Protein AF-A0A3B8TS04-F1 (afdb_monomer_lite)

Foldseek 3Di:
DDPLVLLLQLLLLCLLPVPCSLVSLVVSPDDPVCSVVCSVPSVPDPSSVVSNVVCCVVVNSVVSDDDLVVLLVVLVVCLVVDPDPVSVVVSVVVSCVSVVVDDDDDDPPPPPPPPPPPDDDDDDDPDPVVVVVVVVVVVVVVVVVVVVVVVPPPDPDDD

Sequence (159 aa):
MNEADLKIRFADALLRDPNNAFAAAQSIGIEQSRIMEIATTWPNDADVLKAQKQLVEKHGAREFLPSREEAARLLWEKAQNAQKAEDVAKLMKIYGDYMGFIEKPGLTVNNNTQNVLHVMRVPMPESAEDWESKAIEHQSNITSKILESDGGENVESED

Structure (mmCIF, N/CA/C/O backbone):
data_AF-A0A3B8TS04-F1
#
_entry.id   AF-A0A3B8TS04-F1
#
loop_
_atom_site.group_PDB
_atom_site.id
_atom_site.type_symbol
_atom_site.label_atom_id
_atom_site.label_alt_id
_atom_site.label_comp_id
_atom_site.label_asym_id
_atom_site.label_entity_id
_atom_site.label_seq_id
_atom_site.pdbx_PDB_ins_code
_atom_site.Cartn_x
_atom_site.Cartn_y
_atom_site.Cartn_z
_atom_site.occupancy
_atom_site.B_iso_or_equiv
_atom_site.auth_seq_id
_atom_site.auth_comp_id
_atom_site.auth_asym_id
_atom_site.auth_atom_id
_atom_site.pdbx_PDB_model_num
ATOM 1 N N . MET A 1 1 ? -25.025 3.722 17.834 1.00 55.47 1 MET A N 1
ATOM 2 C CA . MET A 1 1 ? -24.245 2.802 16.978 1.00 55.47 1 MET A CA 1
ATOM 3 C C . MET A 1 1 ? -23.439 1.912 17.899 1.00 55.47 1 MET A C 1
ATOM 5 O O . MET A 1 1 ? -22.843 2.451 18.825 1.00 55.47 1 MET A O 1
ATOM 9 N N . ASN A 1 2 ? -23.479 0.592 17.714 1.00 75.62 2 ASN A N 1
ATOM 10 C CA . ASN A 1 2 ? -22.703 -0.318 18.554 1.00 75.62 2 ASN A CA 1
ATOM 11 C C . ASN A 1 2 ? -21.212 -0.186 18.235 1.00 75.62 2 ASN A C 1
ATOM 13 O O . ASN A 1 2 ? -20.826 0.002 17.083 1.00 75.62 2 ASN A O 1
ATOM 17 N N . GLU A 1 3 ? -20.375 -0.303 19.262 1.00 72.12 3 GLU A N 1
ATOM 18 C CA . GLU A 1 3 ? -18.917 -0.204 19.137 1.00 72.12 3 GLU A CA 1
ATOM 19 C C . GLU A 1 3 ? -18.346 -1.273 18.193 1.00 72.12 3 GLU A C 1
ATOM 21 O O . GLU A 1 3 ? -17.436 -0.997 17.417 1.00 72.12 3 GLU A O 1
ATOM 26 N N . ALA A 1 4 ? -18.957 -2.463 18.173 1.00 73.81 4 ALA A N 1
ATOM 27 C CA . ALA A 1 4 ? -18.607 -3.538 17.249 1.00 73.81 4 ALA A CA 1
ATOM 28 C C . ALA A 1 4 ? -18.827 -3.153 15.773 1.00 73.81 4 ALA A C 1
ATOM 30 O O . ALA A 1 4 ? -17.962 -3.408 14.939 1.00 73.81 4 ALA A O 1
ATOM 31 N N . ASP A 1 5 ? -19.934 -2.476 15.448 1.00 78.69 5 ASP A N 1
ATOM 32 C CA . ASP A 1 5 ? -20.218 -2.039 14.073 1.00 78.69 5 ASP A CA 1
ATOM 33 C C . ASP A 1 5 ? -19.252 -0.932 13.627 1.00 78.69 5 ASP A C 1
ATOM 35 O O . ASP A 1 5 ? -18.840 -0.884 12.467 1.00 78.69 5 ASP A O 1
ATOM 39 N N . LEU A 1 6 ? -18.854 -0.056 14.557 1.00 78.75 6 LEU A N 1
ATOM 40 C CA . LEU A 1 6 ? -17.852 0.982 14.305 1.00 78.75 6 LEU A CA 1
ATOM 41 C C . LEU A 1 6 ? -16.469 0.370 14.053 1.00 78.75 6 LEU A C 1
ATOM 43 O O . LEU A 1 6 ? -15.789 0.784 13.117 1.00 78.7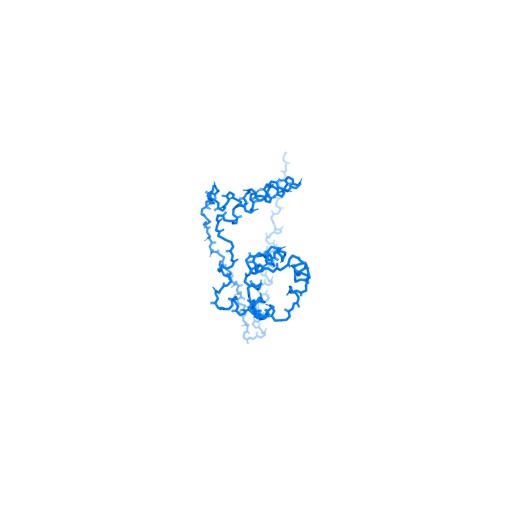5 6 LEU A O 1
ATOM 47 N N . LYS A 1 7 ? -16.084 -0.655 14.822 1.00 77.38 7 LYS A N 1
ATOM 48 C CA . LYS A 1 7 ? -14.833 -1.403 14.626 1.00 77.38 7 LYS A CA 1
ATOM 49 C C . LYS A 1 7 ? -14.794 -2.129 13.276 1.00 77.38 7 LYS A C 1
ATOM 51 O O . LYS A 1 7 ? -13.752 -2.135 12.629 1.00 77.38 7 LYS A O 1
ATOM 56 N N . ILE A 1 8 ? -15.918 -2.681 12.808 1.00 79.88 8 ILE A N 1
ATOM 57 C CA . ILE A 1 8 ? -16.012 -3.318 11.479 1.00 79.88 8 ILE A CA 1
ATOM 58 C C . ILE A 1 8 ? -15.867 -2.280 10.359 1.00 79.88 8 ILE A C 1
ATOM 60 O O . ILE A 1 8 ? -15.119 -2.505 9.411 1.00 79.88 8 ILE A O 1
ATOM 64 N N . ARG A 1 9 ? -16.532 -1.124 10.473 1.00 79.31 9 ARG A N 1
ATOM 65 C CA . ARG A 1 9 ? -16.389 -0.028 9.497 1.00 79.31 9 ARG A CA 1
ATOM 66 C C . ARG A 1 9 ? -14.979 0.557 9.485 1.00 79.31 9 ARG A C 1
ATOM 68 O O . ARG A 1 9 ? -14.468 0.882 8.420 1.00 79.31 9 ARG A O 1
ATOM 75 N N . PHE A 1 10 ? -14.334 0.638 10.647 1.00 80.06 10 PHE A N 1
ATOM 76 C CA . PHE A 1 10 ? -12.928 1.021 10.748 1.00 80.06 10 PHE A CA 1
ATOM 77 C C . PHE A 1 10 ? -12.003 -0.006 10.112 1.00 80.06 10 PHE A C 1
ATOM 79 O O . PHE A 1 10 ? -11.090 0.376 9.392 1.00 80.06 10 PHE A O 1
ATOM 86 N N . ALA A 1 11 ? -12.256 -1.299 10.320 1.00 79.19 11 ALA A N 1
ATOM 87 C CA . ALA A 1 11 ? -11.503 -2.360 9.667 1.00 79.19 11 ALA A CA 1
ATOM 88 C C . ALA A 1 11 ? -11.620 -2.282 8.134 1.00 79.19 11 ALA A C 1
ATOM 90 O O . ALA A 1 11 ? -10.597 -2.380 7.464 1.00 79.19 11 ALA A O 1
ATOM 91 N N . ASP A 1 12 ? -12.822 -2.048 7.593 1.00 81.19 12 ASP A N 1
ATOM 92 C CA . ASP A 1 12 ? -13.047 -1.853 6.149 1.00 81.19 12 ASP A CA 1
ATOM 93 C C . ASP A 1 12 ? -12.289 -0.627 5.615 1.00 81.19 12 ASP A C 1
ATOM 95 O O . ASP A 1 12 ? -11.538 -0.716 4.644 1.00 81.19 12 ASP A O 1
ATOM 99 N N . ALA A 1 13 ? -12.409 0.513 6.299 1.00 77.69 13 ALA A N 1
ATOM 100 C CA . ALA A 1 13 ? -11.732 1.743 5.902 1.00 77.69 13 ALA A CA 1
ATOM 101 C C . ALA A 1 13 ? -10.197 1.639 6.007 1.00 77.69 13 ALA A C 1
ATOM 103 O O . ALA A 1 13 ? -9.486 2.159 5.150 1.00 77.69 13 ALA A O 1
ATOM 104 N N . LEU A 1 14 ? -9.676 0.929 7.012 1.00 80.44 14 LEU A N 1
ATOM 105 C CA . LEU A 1 14 ? -8.236 0.729 7.191 1.00 80.44 14 LEU A CA 1
ATOM 106 C C . LEU A 1 14 ? -7.655 -0.278 6.187 1.00 80.44 14 LEU A C 1
ATOM 108 O O . LEU A 1 14 ? -6.481 -0.176 5.843 1.00 80.44 14 LEU A O 1
ATOM 112 N N . LEU A 1 15 ? -8.457 -1.223 5.684 1.00 76.81 15 LEU A N 1
ATOM 113 C CA . LEU A 1 15 ? -8.037 -2.110 4.593 1.00 76.81 15 LEU A CA 1
ATOM 114 C C . LEU A 1 15 ? -7.913 -1.372 3.257 1.00 76.81 15 LEU A C 1
ATOM 116 O O . LEU A 1 15 ? -7.034 -1.713 2.470 1.00 76.81 15 LEU A O 1
ATOM 120 N N . ARG A 1 16 ? -8.756 -0.361 3.013 1.00 72.94 16 ARG A N 1
ATOM 121 C CA . ARG A 1 16 ? -8.672 0.486 1.812 1.00 72.94 16 ARG A CA 1
ATOM 122 C C . ARG A 1 16 ? -7.483 1.442 1.862 1.00 72.94 16 ARG A C 1
ATOM 124 O O . ARG A 1 16 ? -6.775 1.577 0.871 1.00 72.94 16 ARG A O 1
ATOM 131 N N . ASP A 1 17 ? -7.226 2.041 3.026 1.00 70.75 17 ASP A N 1
ATOM 132 C CA . ASP A 1 17 ? -6.123 2.984 3.233 1.00 70.75 17 ASP A CA 1
ATOM 133 C C . ASP A 1 17 ? -5.234 2.583 4.427 1.00 70.75 17 ASP A C 1
ATOM 135 O O . ASP A 1 17 ? -5.343 3.160 5.515 1.00 70.75 17 ASP A O 1
ATOM 139 N N . PRO A 1 18 ? -4.274 1.654 4.235 1.00 67.56 18 PRO A N 1
ATOM 140 C CA . PRO A 1 18 ? -3.443 1.135 5.327 1.00 67.56 18 PRO A CA 1
ATOM 141 C C . PRO A 1 18 ? -2.585 2.197 6.025 1.00 67.56 18 PRO A C 1
ATOM 143 O O . PRO A 1 18 ? -2.218 2.041 7.187 1.00 67.56 18 PRO A O 1
ATOM 146 N N . ASN A 1 19 ? -2.248 3.279 5.318 1.00 66.00 19 ASN A N 1
ATOM 147 C CA . ASN A 1 19 ? -1.346 4.319 5.816 1.00 66.00 19 ASN A CA 1
ATOM 148 C C . ASN A 1 19 ? -2.068 5.476 6.522 1.00 66.00 19 ASN A C 1
ATOM 150 O O . ASN A 1 19 ? -1.402 6.288 7.158 1.00 66.00 19 ASN A O 1
ATOM 154 N N . ASN A 1 20 ? -3.400 5.566 6.430 1.00 73.81 20 ASN A N 1
ATOM 155 C CA . ASN A 1 20 ? -4.160 6.714 6.926 1.00 73.81 20 ASN A CA 1
ATOM 156 C C . ASN A 1 20 ? -5.259 6.289 7.912 1.00 73.81 20 ASN A C 1
ATOM 158 O O . ASN A 1 20 ? -6.449 6.478 7.662 1.00 73.81 20 ASN A O 1
ATOM 162 N N . ALA A 1 21 ? -4.859 5.794 9.090 1.00 73.50 21 ALA A N 1
ATOM 163 C CA . ALA A 1 21 ? -5.783 5.448 10.180 1.00 73.50 21 ALA A CA 1
ATOM 164 C C . ALA A 1 21 ? -6.687 6.625 10.608 1.00 73.50 21 ALA A C 1
ATOM 166 O O . ALA A 1 21 ? -7.832 6.425 11.005 1.00 73.50 21 ALA A O 1
ATOM 167 N N . PHE A 1 22 ? -6.203 7.865 10.476 1.00 72.75 22 PHE A N 1
ATOM 168 C CA . PHE A 1 22 ? -6.994 9.067 10.746 1.00 72.75 22 PHE A CA 1
ATOM 169 C C . PHE A 1 22 ? -8.111 9.282 9.713 1.00 72.75 22 PHE A C 1
ATOM 171 O O . PHE A 1 22 ? -9.249 9.550 10.089 1.00 72.75 22 PHE A O 1
ATOM 178 N N . ALA A 1 23 ? -7.814 9.107 8.421 1.00 74.19 23 ALA A N 1
ATOM 179 C CA . ALA A 1 23 ? -8.822 9.203 7.363 1.00 74.19 23 ALA A CA 1
ATOM 180 C C . ALA A 1 23 ? -9.864 8.080 7.494 1.00 74.19 23 ALA A C 1
ATOM 182 O O . ALA A 1 23 ? -11.062 8.322 7.343 1.00 74.19 23 ALA A O 1
ATOM 183 N N . ALA A 1 24 ? -9.416 6.879 7.875 1.00 74.50 24 ALA A N 1
ATOM 184 C CA . ALA A 1 24 ? -10.291 5.754 8.182 1.00 74.50 24 ALA A CA 1
ATOM 185 C C . ALA A 1 24 ? -11.207 6.029 9.388 1.00 74.5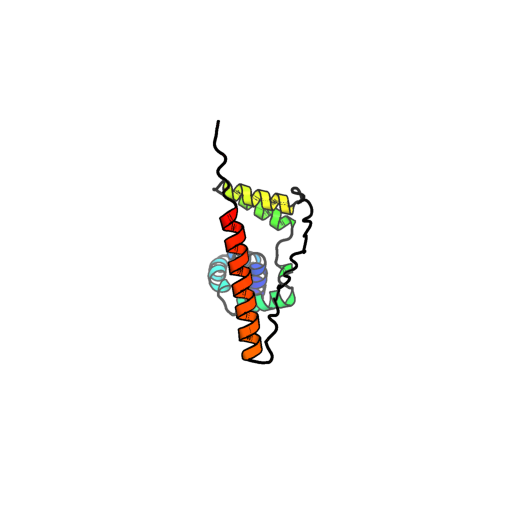0 24 ALA A C 1
ATOM 187 O O . ALA A 1 24 ? -12.376 5.669 9.362 1.00 74.50 24 ALA A O 1
ATOM 188 N N . ALA A 1 25 ? -10.723 6.703 10.435 1.00 74.88 25 ALA A N 1
ATOM 189 C CA . ALA A 1 25 ? -11.558 7.106 11.568 1.00 74.88 25 ALA A CA 1
ATOM 190 C C . ALA A 1 25 ? -12.532 8.247 11.209 1.00 74.88 25 ALA A C 1
ATOM 192 O O . ALA A 1 25 ? -13.663 8.279 11.699 1.00 74.88 25 ALA A O 1
ATOM 193 N N . GLN A 1 26 ? -12.125 9.160 10.323 1.00 77.75 26 GLN A N 1
ATOM 194 C CA . GLN A 1 26 ? -12.960 10.265 9.851 1.00 77.75 26 GLN A CA 1
ATOM 195 C C . GLN A 1 26 ? -14.128 9.788 8.977 1.00 77.75 26 GLN A C 1
ATOM 197 O O . GLN A 1 26 ? -15.236 10.312 9.099 1.00 77.75 26 GLN A O 1
ATOM 202 N N . SER A 1 27 ? -13.917 8.768 8.140 1.00 74.25 27 SER A N 1
ATOM 203 C CA . SER A 1 27 ? -14.955 8.226 7.249 1.00 74.25 27 SER A CA 1
ATOM 204 C C . SER A 1 27 ? -16.118 7.555 7.995 1.00 74.25 27 SER A C 1
ATOM 206 O O . SER A 1 27 ? -17.217 7.439 7.455 1.00 74.25 27 SER A O 1
ATOM 208 N N . ILE A 1 28 ? -15.913 7.166 9.256 1.00 75.81 28 ILE A N 1
ATOM 209 C CA . ILE A 1 28 ? -16.927 6.514 10.097 1.00 75.81 28 ILE A CA 1
ATOM 210 C C . ILE A 1 28 ? -17.887 7.535 10.728 1.00 75.81 28 ILE A C 1
ATOM 212 O O . ILE A 1 28 ? -18.958 7.154 11.201 1.00 75.81 28 ILE A O 1
ATOM 216 N N . GLY A 1 29 ? -17.546 8.830 10.700 1.00 67.31 29 GLY A N 1
ATOM 217 C CA . GLY A 1 29 ? -18.403 9.901 11.215 1.00 67.31 29 GLY A CA 1
ATOM 218 C C . GLY A 1 29 ? -18.477 9.937 12.744 1.00 67.31 29 GLY A C 1
ATOM 219 O O . GLY A 1 29 ? -19.563 10.056 13.308 1.00 67.31 29 GLY A O 1
ATOM 220 N N . ILE A 1 30 ? -17.331 9.795 13.416 1.00 74.75 30 ILE A N 1
ATOM 221 C CA . ILE A 1 30 ? -17.207 9.863 14.882 1.00 74.75 30 ILE A CA 1
ATOM 222 C C . ILE A 1 30 ? -16.839 11.296 15.310 1.00 74.75 30 ILE A C 1
ATOM 224 O O . ILE A 1 30 ? -16.237 12.045 14.543 1.00 74.75 30 ILE A O 1
ATOM 228 N N . GLU A 1 31 ? -17.188 11.673 16.545 1.00 75.88 31 GLU A N 1
ATOM 229 C CA . GLU A 1 31 ? -16.754 12.918 17.198 1.00 75.88 31 GLU A CA 1
ATOM 230 C C . GLU A 1 31 ? -15.246 13.161 17.033 1.00 75.88 31 GLU A C 1
ATOM 232 O O . GLU A 1 31 ? -14.438 12.277 17.334 1.00 75.88 31 GLU A O 1
ATOM 237 N N . GLN A 1 32 ? -14.862 14.372 16.608 1.00 69.69 32 GLN A N 1
ATOM 238 C CA . GLN A 1 32 ? -13.468 14.725 16.289 1.00 69.69 32 GLN A CA 1
ATOM 239 C C . GLN A 1 32 ? -12.480 14.427 17.423 1.00 69.69 32 GLN A C 1
ATOM 241 O O . GLN A 1 32 ? -11.346 14.032 17.161 1.00 69.69 32 GLN A O 1
ATOM 246 N N . SER A 1 33 ? -12.913 14.568 18.677 1.00 73.19 33 SER A N 1
ATOM 247 C CA . SER A 1 33 ? -12.103 14.271 19.862 1.00 73.19 33 SER A CA 1
ATOM 248 C C . SER A 1 33 ? -11.738 12.789 19.978 1.00 73.19 33 SER A C 1
ATOM 250 O O . SER A 1 33 ? -10.621 12.459 20.366 1.00 73.19 33 SER A O 1
ATOM 252 N N . ARG A 1 34 ? -12.641 11.890 19.574 1.00 73.19 34 ARG A N 1
ATOM 253 C CA . ARG A 1 34 ? -12.417 10.440 19.586 1.00 73.19 34 ARG A CA 1
ATOM 254 C C . ARG A 1 34 ? -11.678 9.934 18.359 1.00 73.19 34 ARG A C 1
ATOM 256 O O . ARG A 1 34 ? -11.063 8.881 18.448 1.00 73.19 34 ARG A O 1
ATOM 263 N N . ILE A 1 35 ? -11.698 10.656 17.235 1.00 76.50 35 ILE A N 1
ATOM 264 C CA . ILE A 1 35 ? -10.993 10.247 16.006 1.00 76.50 35 ILE A CA 1
ATOM 265 C C . ILE A 1 35 ? -9.505 10.012 16.290 1.00 76.50 35 ILE A C 1
ATOM 267 O O . ILE A 1 35 ? -8.955 9.005 15.855 1.00 76.50 35 ILE A O 1
ATOM 271 N N . MET A 1 36 ? -8.857 10.906 17.042 1.00 74.94 36 MET A N 1
ATOM 272 C CA . MET A 1 36 ? -7.422 10.803 17.322 1.00 74.94 36 MET A CA 1
ATOM 273 C C . MET A 1 36 ? -7.091 9.641 18.270 1.00 74.94 36 MET A C 1
ATOM 275 O O . MET A 1 36 ? -6.126 8.907 18.047 1.00 74.94 36 MET A O 1
ATOM 279 N N . GLU A 1 37 ? -7.924 9.427 19.289 1.00 77.62 37 GLU A N 1
ATOM 280 C CA . GLU A 1 37 ? -7.799 8.286 20.202 1.00 77.62 37 GLU A CA 1
ATOM 281 C C . GLU A 1 37 ? -7.989 6.964 19.452 1.00 77.62 37 GLU A C 1
ATOM 283 O O . GLU A 1 37 ? -7.166 6.056 19.560 1.00 77.62 37 GLU A O 1
ATOM 288 N N . ILE A 1 38 ? -9.033 6.882 18.629 1.00 78.62 38 ILE A N 1
ATOM 289 C CA . ILE A 1 38 ? -9.371 5.716 17.810 1.00 78.62 38 ILE A CA 1
ATOM 290 C C . ILE A 1 38 ? -8.265 5.421 16.798 1.00 78.62 38 ILE A C 1
ATOM 292 O O . ILE A 1 38 ? -7.788 4.293 16.730 1.00 78.62 38 ILE A O 1
ATOM 296 N N . ALA A 1 39 ? -7.785 6.429 16.069 1.00 76.81 39 ALA A N 1
ATOM 297 C CA . ALA A 1 39 ? -6.713 6.263 15.091 1.00 76.81 39 ALA A CA 1
ATOM 298 C C . ALA A 1 39 ? -5.408 5.739 15.713 1.00 76.81 39 ALA A C 1
ATOM 300 O O . ALA A 1 39 ? -4.617 5.114 15.014 1.00 76.81 39 ALA A O 1
ATOM 301 N N . THR A 1 40 ? -5.186 5.965 17.012 1.00 79.25 40 THR A N 1
ATOM 302 C CA . THR A 1 40 ? -3.988 5.495 17.725 1.00 79.25 40 THR A CA 1
ATOM 303 C C . THR A 1 40 ? -4.197 4.119 18.367 1.00 79.25 40 THR A C 1
ATOM 305 O O . THR A 1 40 ? -3.290 3.289 18.382 1.00 79.25 40 THR A O 1
ATOM 308 N N . THR A 1 41 ? -5.391 3.864 18.907 1.00 79.94 41 THR A N 1
ATOM 309 C CA . THR A 1 41 ? -5.693 2.661 19.701 1.00 79.94 41 THR A CA 1
ATOM 310 C C . THR A 1 41 ? -6.205 1.500 18.850 1.00 79.94 41 THR A C 1
ATOM 312 O O . THR A 1 41 ? -5.776 0.365 19.043 1.00 79.94 41 THR A O 1
ATOM 315 N N . TRP A 1 42 ? -7.072 1.770 17.872 1.00 78.06 42 TRP A N 1
ATOM 316 C CA . TRP A 1 42 ? -7.770 0.743 17.095 1.00 78.06 42 TRP A CA 1
ATOM 317 C C . TRP A 1 42 ? -6.912 -0.029 16.080 1.00 78.06 42 TRP A C 1
ATOM 319 O O . TRP A 1 42 ? -7.214 -1.203 15.865 1.00 78.06 42 TRP A O 1
ATOM 329 N N . PRO A 1 43 ? -5.826 0.519 15.489 1.00 77.19 43 PRO A N 1
ATOM 330 C CA . PRO A 1 43 ? -4.937 -0.272 14.630 1.00 77.19 43 PRO A CA 1
ATOM 331 C C . PRO A 1 43 ? -4.276 -1.461 15.342 1.00 77.19 43 PRO A C 1
ATOM 333 O O . PRO A 1 43 ? -3.943 -2.452 14.699 1.00 77.19 43 PRO A O 1
ATOM 336 N N . ASN A 1 44 ? -4.106 -1.374 16.665 1.00 77.88 44 ASN A N 1
ATOM 337 C CA . ASN A 1 44 ? -3.502 -2.425 17.487 1.00 77.88 44 ASN A CA 1
ATOM 338 C C . ASN A 1 44 ? -4.542 -3.299 18.206 1.00 77.88 44 ASN A C 1
ATOM 340 O O . ASN A 1 44 ? -4.173 -4.198 18.963 1.00 77.88 44 ASN A O 1
ATOM 344 N N . ASP A 1 45 ? -5.834 -3.038 18.003 1.00 83.38 45 ASP A N 1
ATOM 345 C CA . ASP A 1 45 ? -6.901 -3.676 18.767 1.00 83.38 45 ASP A CA 1
ATOM 346 C C . ASP A 1 45 ? -7.232 -5.063 18.192 1.00 83.38 45 ASP A C 1
ATOM 348 O O . ASP A 1 45 ? -7.403 -5.247 16.980 1.00 83.38 45 ASP A O 1
ATOM 352 N N . ALA A 1 46 ? -7.338 -6.069 19.065 1.00 79.50 46 ALA A N 1
ATOM 353 C CA . ALA A 1 46 ? -7.483 -7.467 18.649 1.00 79.50 46 ALA A CA 1
ATOM 354 C C . ALA A 1 46 ? -8.790 -7.727 17.878 1.00 79.50 46 ALA A C 1
ATOM 356 O O . ALA A 1 46 ? -8.834 -8.592 16.998 1.00 79.50 46 ALA A O 1
ATOM 357 N N . ASP A 1 47 ? -9.845 -6.973 18.185 1.00 80.25 47 ASP A N 1
ATOM 358 C CA . ASP A 1 47 ? -11.145 -7.080 17.520 1.00 80.25 47 ASP A CA 1
ATOM 359 C C . ASP A 1 47 ? -11.108 -6.528 16.092 1.00 80.25 47 ASP A C 1
ATOM 361 O O . ASP A 1 47 ? -11.666 -7.139 15.180 1.00 80.25 47 ASP A O 1
ATOM 365 N N . VAL A 1 48 ? -10.405 -5.412 15.878 1.00 81.50 48 VAL A N 1
ATOM 366 C CA . VAL A 1 48 ? -10.248 -4.790 14.556 1.00 81.50 48 VAL A CA 1
ATOM 367 C C . VAL A 1 48 ? -9.396 -5.684 13.660 1.00 81.50 48 VAL A C 1
ATOM 369 O O . VAL A 1 48 ? -9.776 -5.945 12.523 1.00 81.50 48 VAL A O 1
ATOM 372 N N . LEU A 1 49 ? -8.305 -6.253 14.183 1.00 80.38 49 LEU A N 1
ATOM 373 C CA . LEU A 1 49 ? -7.470 -7.205 13.441 1.00 80.38 49 LEU A CA 1
ATOM 374 C C . LEU A 1 49 ? -8.228 -8.488 13.067 1.00 80.38 49 LEU A C 1
ATOM 376 O O . LEU A 1 49 ? -8.048 -9.026 11.972 1.00 80.38 49 LEU A O 1
ATOM 380 N N . LYS A 1 50 ? -9.096 -8.993 13.955 1.00 82.44 50 LYS A N 1
ATOM 381 C CA . LYS A 1 50 ? -9.981 -10.127 13.640 1.00 82.44 50 LYS A CA 1
ATOM 382 C C . LYS A 1 50 ? -10.994 -9.758 12.560 1.00 82.44 50 LYS A C 1
ATOM 384 O O . LYS A 1 50 ? -11.169 -10.535 11.623 1.00 82.44 50 LYS A O 1
ATOM 389 N N . ALA A 1 51 ? -11.618 -8.585 12.661 1.00 81.44 51 ALA A N 1
ATOM 390 C CA . ALA A 1 51 ? -12.553 -8.093 11.655 1.00 81.44 51 ALA A CA 1
ATOM 391 C C . ALA A 1 51 ? -11.867 -7.931 10.290 1.00 81.44 51 ALA A C 1
ATOM 393 O O . ALA A 1 51 ? -12.402 -8.397 9.290 1.00 81.44 51 ALA A O 1
ATOM 394 N N . GLN A 1 52 ? -10.647 -7.389 10.243 1.00 80.12 52 GLN A N 1
ATOM 395 C CA . GLN A 1 52 ? -9.870 -7.280 9.006 1.00 80.12 52 GLN A CA 1
ATOM 396 C C . GLN A 1 52 ? -9.611 -8.634 8.356 1.00 80.12 52 GLN A C 1
ATOM 398 O O . GLN A 1 52 ? -9.848 -8.796 7.163 1.00 80.12 52 GLN A O 1
ATOM 403 N N . LYS A 1 53 ? -9.166 -9.628 9.134 1.00 79.06 53 LYS A N 1
ATOM 404 C CA . LYS A 1 53 ? -8.943 -10.983 8.613 1.00 79.06 53 LYS A CA 1
ATOM 405 C C . LYS A 1 53 ? -10.223 -11.579 8.034 1.00 79.06 53 LYS A C 1
ATOM 407 O O . LYS A 1 53 ? -10.187 -12.128 6.939 1.00 79.06 53 LYS A O 1
ATOM 412 N N . GLN A 1 54 ? -11.351 -11.409 8.724 1.00 81.12 54 GLN A N 1
ATOM 413 C CA . GLN A 1 54 ? -12.649 -11.874 8.236 1.00 81.12 54 GLN A CA 1
ATOM 414 C C . GLN A 1 54 ? -13.101 -11.140 6.968 1.00 81.12 54 GLN A C 1
ATOM 416 O O . GLN A 1 54 ? -13.688 -11.764 6.087 1.00 81.12 54 GLN A O 1
ATOM 421 N N . LEU A 1 55 ? -12.840 -9.834 6.854 1.00 78.81 55 LEU A N 1
ATOM 422 C CA . LEU A 1 55 ? -13.155 -9.067 5.648 1.00 78.81 55 LEU A CA 1
ATOM 423 C C . LEU A 1 55 ? -12.306 -9.528 4.459 1.00 78.81 55 LEU A C 1
ATOM 425 O O . LEU A 1 55 ? -12.849 -9.765 3.384 1.00 78.81 55 LEU A O 1
ATOM 429 N N . VAL A 1 56 ? -11.003 -9.734 4.663 1.00 79.56 56 VAL A N 1
ATOM 430 C CA . VAL A 1 56 ? -10.092 -10.236 3.623 1.00 79.56 56 VAL A CA 1
ATOM 431 C C . VAL A 1 56 ? -10.470 -11.650 3.178 1.00 79.56 56 VAL A C 1
ATOM 433 O O . VAL A 1 56 ? -10.403 -11.949 1.989 1.00 79.56 56 VAL A O 1
ATOM 436 N N . GLU A 1 57 ? -10.898 -12.513 4.100 1.00 79.00 57 GLU A N 1
ATOM 437 C CA . GLU A 1 57 ? -11.336 -13.877 3.786 1.00 79.00 57 GLU A CA 1
ATOM 438 C C . GLU A 1 57 ? -12.664 -13.904 3.010 1.00 79.00 57 GLU A C 1
ATOM 440 O O . GLU A 1 57 ? -12.842 -14.738 2.126 1.00 79.00 57 GLU A O 1
ATOM 445 N N . LYS A 1 58 ? -13.581 -12.967 3.292 1.00 74.94 58 LYS A N 1
ATOM 446 C CA . LYS A 1 58 ? -14.895 -12.883 2.632 1.00 74.94 58 LYS A CA 1
ATOM 447 C C . LYS A 1 58 ? -14.860 -12.225 1.254 1.00 74.94 58 LYS A C 1
ATOM 449 O O . LYS A 1 58 ? -15.514 -12.714 0.340 1.00 74.94 58 LYS A O 1
ATOM 454 N N . HIS A 1 59 ? -14.141 -11.115 1.126 1.00 67.56 59 HIS A N 1
ATOM 455 C CA . HIS A 1 59 ? -14.125 -10.274 -0.078 1.00 67.56 59 HIS A CA 1
ATOM 456 C C . HIS A 1 59 ? -12.916 -10.557 -0.982 1.00 67.56 59 HIS A C 1
ATOM 458 O O . HIS A 1 59 ? -12.907 -10.257 -2.174 1.00 67.56 59 HIS A O 1
ATOM 464 N N . GLY A 1 60 ? -11.896 -11.223 -0.438 1.00 68.25 60 GLY A N 1
ATOM 465 C CA . GLY A 1 60 ? -10.635 -11.461 -1.120 1.00 68.25 60 GLY A CA 1
ATOM 466 C C . GLY A 1 60 ? -9.739 -10.223 -1.085 1.00 68.25 60 GLY A C 1
ATOM 467 O O . GLY A 1 60 ? -10.176 -9.087 -1.243 1.00 68.25 60 GLY A O 1
ATOM 468 N N . ALA A 1 61 ? -8.432 -10.442 -0.925 1.00 62.69 61 ALA A N 1
ATOM 469 C CA . ALA A 1 61 ? -7.453 -9.357 -0.797 1.00 62.69 61 ALA A CA 1
ATOM 470 C C . ALA A 1 61 ? -7.464 -8.366 -1.979 1.00 62.69 61 ALA A C 1
ATOM 472 O O . ALA A 1 61 ? -7.100 -7.210 -1.807 1.00 62.69 61 ALA A O 1
ATOM 473 N N . ARG A 1 62 ? -7.896 -8.817 -3.167 1.00 60.81 62 ARG A N 1
ATOM 474 C CA . ARG A 1 62 ? -7.943 -8.036 -4.413 1.00 60.81 62 ARG A CA 1
ATOM 475 C C . ARG A 1 62 ? -8.981 -6.921 -4.437 1.00 60.81 62 ARG A C 1
ATOM 477 O O . ARG A 1 62 ? -8.769 -5.975 -5.181 1.00 60.81 62 ARG A O 1
ATOM 484 N N . GLU A 1 63 ? -10.057 -7.019 -3.661 1.00 64.50 63 GLU A N 1
ATOM 485 C CA . GLU A 1 63 ? -11.098 -5.981 -3.628 1.00 64.50 63 GLU A CA 1
ATOM 486 C C . GLU A 1 63 ? -10.624 -4.717 -2.889 1.00 64.50 63 GLU A C 1
ATOM 488 O O . GLU A 1 63 ? -11.088 -3.617 -3.166 1.00 64.50 63 GLU A O 1
ATOM 493 N N . PHE A 1 64 ? -9.635 -4.864 -2.004 1.00 63.66 64 PHE A N 1
ATOM 494 C CA . PHE A 1 64 ? -9.042 -3.767 -1.235 1.00 63.66 64 PHE A CA 1
ATOM 495 C C . PHE A 1 64 ? -7.797 -3.158 -1.894 1.00 63.66 64 PHE A C 1
ATOM 497 O O . PHE A 1 64 ? -7.227 -2.206 -1.369 1.00 63.66 64 PHE A O 1
ATOM 504 N N . LEU A 1 65 ? -7.341 -3.707 -3.026 1.00 67.31 65 LEU A N 1
ATOM 505 C CA . LEU A 1 65 ? -6.258 -3.100 -3.795 1.00 67.31 65 LEU A CA 1
ATOM 506 C C . LEU A 1 65 ? -6.811 -1.934 -4.632 1.00 67.31 65 LEU A C 1
ATOM 508 O O . LEU A 1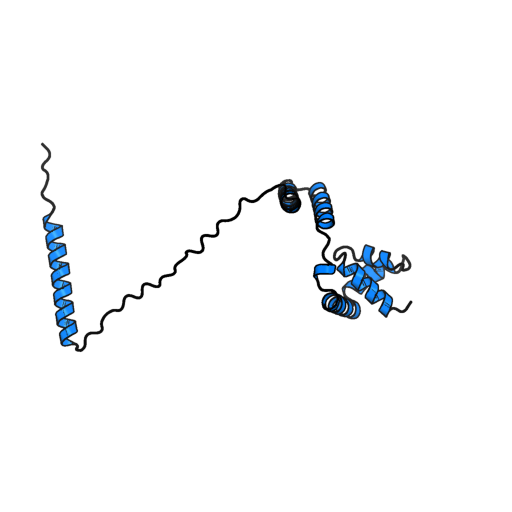 65 ? -7.873 -2.085 -5.237 1.00 67.31 65 LEU A O 1
ATOM 512 N N . PRO A 1 66 ? -6.086 -0.802 -4.721 1.00 67.56 66 PRO A N 1
ATOM 513 C CA . PRO A 1 66 ? -6.504 0.321 -5.549 1.00 67.56 66 PRO A CA 1
ATOM 514 C C . PRO A 1 66 ? -6.648 -0.108 -7.009 1.00 67.56 66 PRO A C 1
ATOM 516 O O . PRO A 1 66 ? -5.873 -0.929 -7.518 1.00 67.56 66 PRO A O 1
ATOM 519 N N . SER A 1 67 ? -7.631 0.478 -7.692 1.00 70.56 67 SER A N 1
ATOM 520 C CA . SER A 1 67 ? -7.827 0.274 -9.126 1.00 70.56 67 SER A CA 1
ATOM 521 C C . SER A 1 67 ? -6.572 0.670 -9.908 1.00 70.56 67 SER A C 1
ATOM 523 O O . SER A 1 67 ? -5.7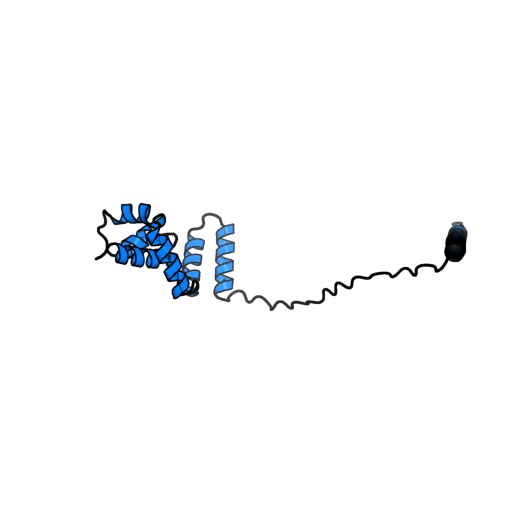39 1.456 -9.444 1.00 70.56 67 SER A O 1
ATOM 525 N N . ARG A 1 68 ? -6.445 0.163 -11.141 1.00 66.31 68 ARG A N 1
ATOM 526 C CA . ARG A 1 68 ? -5.305 0.459 -12.017 1.00 66.31 68 ARG A CA 1
ATOM 527 C C . ARG A 1 68 ? -5.067 1.977 -12.149 1.00 66.31 68 ARG A C 1
ATOM 529 O O . ARG A 1 68 ? -3.931 2.441 -12.147 1.00 66.31 68 ARG A O 1
ATOM 536 N N . GLU A 1 69 ? -6.143 2.748 -12.223 1.00 72.50 69 GLU A N 1
ATOM 537 C CA . GLU A 1 69 ? -6.104 4.205 -12.380 1.00 72.50 69 GLU A CA 1
ATOM 538 C C . GLU A 1 69 ? -5.753 4.934 -11.073 1.00 72.50 69 GLU A C 1
ATOM 540 O O . GLU A 1 69 ? -4.984 5.896 -11.074 1.00 72.50 69 GLU A O 1
ATOM 545 N N . GLU A 1 70 ? -6.255 4.448 -9.938 1.00 70.88 70 GLU A N 1
ATOM 546 C CA . GLU A 1 70 ? -5.959 5.006 -8.614 1.00 70.88 70 GLU A CA 1
ATOM 547 C C . GLU A 1 70 ? -4.496 4.772 -8.236 1.00 70.88 70 GLU A C 1
ATOM 549 O O . GLU A 1 70 ? -3.814 5.684 -7.765 1.00 70.88 70 GLU A O 1
ATOM 554 N N . ALA A 1 71 ? -3.976 3.579 -8.535 1.00 71.06 71 ALA A N 1
ATOM 555 C CA . ALA A 1 71 ? -2.565 3.262 -8.380 1.00 71.06 71 ALA A CA 1
ATOM 556 C C . ALA A 1 71 ? -1.685 4.187 -9.236 1.00 71.06 71 ALA A C 1
ATOM 558 O O . ALA A 1 71 ? -0.666 4.682 -8.755 1.00 71.06 71 ALA A O 1
ATOM 559 N N . ALA A 1 72 ? -2.097 4.475 -10.476 1.00 72.75 72 ALA A N 1
ATOM 560 C CA . ALA A 1 72 ? -1.381 5.384 -11.366 1.00 72.75 72 ALA A CA 1
ATOM 561 C C . ALA A 1 72 ? -1.369 6.828 -10.826 1.00 72.75 72 ALA A C 1
ATOM 563 O O . ALA A 1 72 ? -0.323 7.480 -10.829 1.00 72.75 72 ALA A O 1
ATOM 564 N N . ARG A 1 73 ? -2.495 7.310 -10.283 1.00 76.56 73 ARG A N 1
ATOM 565 C CA . ARG A 1 73 ? -2.596 8.644 -9.669 1.00 76.56 73 ARG A CA 1
ATOM 566 C C . ARG A 1 73 ? -1.738 8.776 -8.410 1.00 76.56 73 ARG A C 1
ATOM 568 O O . ARG A 1 73 ? -1.015 9.760 -8.276 1.00 76.56 73 ARG A O 1
ATOM 575 N N . LEU A 1 74 ? -1.767 7.780 -7.523 1.00 78.31 74 LEU A N 1
ATOM 576 C CA . LEU A 1 74 ? -0.928 7.751 -6.318 1.00 78.31 74 LEU A CA 1
ATOM 577 C C . LEU A 1 74 ? 0.562 7.718 -6.667 1.00 78.31 74 LEU A C 1
ATOM 579 O O . LEU A 1 74 ? 1.382 8.354 -6.005 1.00 78.31 74 LEU A O 1
ATOM 583 N N . LEU A 1 75 ? 0.923 6.973 -7.711 1.00 79.75 75 LEU A N 1
ATOM 584 C CA . LEU A 1 75 ? 2.297 6.879 -8.182 1.00 79.75 75 LEU A CA 1
ATOM 585 C C . LEU A 1 75 ? 2.786 8.209 -8.761 1.00 79.75 75 LEU A C 1
ATOM 587 O O . LEU A 1 75 ? 3.912 8.614 -8.480 1.00 79.75 75 LEU A O 1
ATOM 591 N N . TRP A 1 76 ? 1.926 8.903 -9.507 1.00 79.44 76 TRP A N 1
ATOM 592 C CA . TRP A 1 76 ? 2.191 10.241 -10.026 1.00 79.44 76 TRP A CA 1
ATOM 593 C C . TRP A 1 76 ? 2.377 11.268 -8.904 1.00 79.44 76 TRP A C 1
ATOM 595 O O . TRP A 1 76 ? 3.359 12.005 -8.894 1.00 79.44 76 TRP A O 1
ATOM 605 N N . GLU A 1 77 ? 1.486 11.277 -7.912 1.00 81.75 77 GLU A N 1
ATOM 606 C CA . GLU A 1 77 ? 1.594 12.162 -6.748 1.00 81.75 77 GLU A CA 1
ATOM 607 C C . GLU A 1 77 ? 2.881 11.899 -5.951 1.00 81.75 77 GLU A C 1
ATOM 609 O O . GLU A 1 77 ? 3.602 12.828 -5.584 1.00 81.75 77 GLU A O 1
ATOM 614 N N . LYS A 1 78 ? 3.235 10.624 -5.745 1.00 78.88 78 LYS A N 1
ATOM 615 C CA . LYS A 1 78 ? 4.505 10.251 -5.108 1.00 78.88 78 LYS A CA 1
ATOM 616 C C . LYS A 1 78 ? 5.720 10.640 -5.944 1.00 78.88 78 LYS A C 1
ATOM 618 O O . LYS A 1 78 ? 6.729 11.031 -5.368 1.00 78.88 78 LYS A O 1
ATOM 623 N N . ALA A 1 79 ? 5.635 10.555 -7.270 1.00 77.50 79 ALA A N 1
ATOM 624 C CA . ALA A 1 79 ? 6.707 10.989 -8.157 1.00 77.50 79 ALA A CA 1
ATOM 625 C C . ALA A 1 79 ? 6.918 12.508 -8.088 1.00 77.50 79 ALA A C 1
ATOM 627 O O . ALA A 1 79 ? 8.059 12.951 -8.088 1.00 77.50 79 ALA A O 1
ATOM 628 N N . GLN A 1 80 ? 5.853 13.306 -7.968 1.00 79.31 80 GLN A N 1
ATOM 629 C CA . GLN A 1 80 ? 5.971 14.762 -7.815 1.00 79.31 80 GLN A CA 1
ATOM 630 C C . GLN A 1 80 ? 6.550 15.180 -6.457 1.00 79.31 80 GLN A C 1
ATOM 632 O O . GLN A 1 80 ? 7.302 16.148 -6.382 1.00 79.31 80 GLN A O 1
ATOM 637 N N . ASN A 1 81 ? 6.226 14.441 -5.394 1.00 77.81 81 ASN A N 1
ATOM 638 C CA . ASN 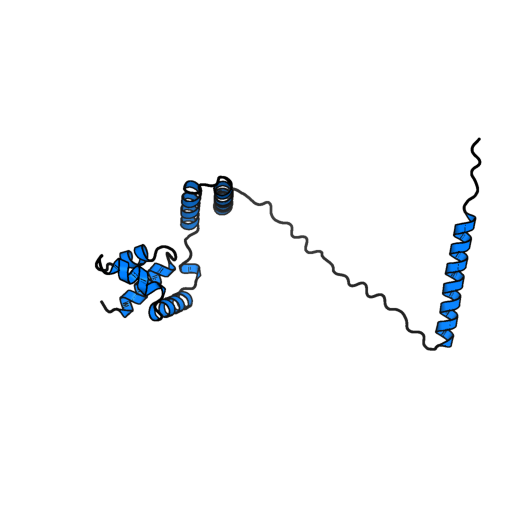A 1 81 ? 6.673 14.743 -4.031 1.00 77.81 81 ASN A CA 1
ATOM 639 C C . ASN A 1 81 ? 8.030 14.111 -3.660 1.00 77.81 81 ASN A C 1
ATOM 641 O O . ASN A 1 81 ? 8.531 14.321 -2.552 1.00 77.81 81 ASN A O 1
ATOM 645 N N . ALA A 1 82 ? 8.641 13.322 -4.548 1.00 79.69 82 ALA A N 1
ATOM 646 C CA . ALA A 1 82 ? 9.924 12.683 -4.284 1.00 79.69 82 ALA A CA 1
ATOM 647 C C . ALA A 1 82 ? 11.080 13.693 -4.383 1.00 79.69 82 ALA A C 1
ATOM 649 O O . ALA A 1 82 ? 11.297 14.325 -5.412 1.00 79.69 82 ALA A O 1
ATOM 650 N N . GLN A 1 83 ? 11.873 13.812 -3.313 1.00 72.69 83 GLN A N 1
ATOM 651 C CA . GLN A 1 83 ? 13.017 14.735 -3.277 1.00 72.69 83 GLN A CA 1
ATOM 652 C C . GLN A 1 83 ? 14.230 14.251 -4.084 1.00 72.69 83 GLN A C 1
ATOM 654 O O . GLN A 1 83 ? 15.068 15.057 -4.486 1.00 72.69 83 GLN A O 1
ATOM 659 N N . LYS A 1 84 ? 14.358 12.938 -4.307 1.00 80.88 84 LYS A N 1
ATOM 660 C CA . LYS A 1 84 ? 15.485 12.342 -5.033 1.00 80.88 84 LYS A CA 1
ATOM 661 C C . LYS A 1 84 ? 15.102 12.074 -6.482 1.00 80.88 84 LYS A C 1
ATOM 663 O O . LYS A 1 84 ? 14.171 11.318 -6.746 1.00 80.88 84 LYS A O 1
ATOM 668 N N . ALA A 1 85 ? 15.886 12.610 -7.414 1.00 73.56 85 ALA A N 1
ATOM 669 C CA . ALA A 1 85 ? 15.660 12.447 -8.852 1.00 73.56 85 ALA A CA 1
ATOM 670 C C . ALA A 1 85 ? 15.634 10.973 -9.309 1.00 73.56 85 ALA A C 1
ATOM 672 O O . ALA A 1 85 ? 14.872 10.615 -10.205 1.00 73.56 85 ALA A O 1
ATOM 673 N N . GLU A 1 86 ? 16.415 10.096 -8.669 1.00 77.50 86 GLU A N 1
ATOM 674 C CA . GLU A 1 86 ? 16.408 8.658 -8.973 1.00 77.50 86 GLU A CA 1
ATOM 675 C C . GLU A 1 86 ? 15.077 7.979 -8.634 1.00 77.50 86 GLU A C 1
ATOM 677 O O . GLU A 1 86 ? 14.625 7.095 -9.365 1.00 77.50 86 GLU A O 1
ATOM 682 N N . ASP A 1 87 ? 14.442 8.391 -7.537 1.00 77.88 87 ASP A N 1
ATOM 683 C CA . ASP A 1 87 ? 13.167 7.827 -7.101 1.00 77.88 87 ASP A CA 1
ATOM 684 C C . ASP A 1 87 ? 12.039 8.325 -8.009 1.00 77.88 87 ASP A C 1
ATOM 686 O O . ASP A 1 87 ? 11.199 7.531 -8.430 1.00 77.88 87 ASP A O 1
ATOM 690 N N . VAL A 1 88 ? 12.094 9.595 -8.430 1.00 78.69 88 VAL A N 1
ATOM 691 C CA . VAL A 1 88 ? 11.194 10.155 -9.453 1.00 78.69 88 VAL A CA 1
ATOM 692 C C . VAL A 1 88 ? 11.272 9.334 -10.743 1.00 78.69 88 VAL A C 1
ATOM 694 O O . VAL A 1 88 ? 10.246 8.895 -11.258 1.00 78.69 88 VAL A O 1
ATOM 697 N N . ALA A 1 89 ? 12.479 9.067 -11.252 1.00 79.75 89 ALA A N 1
ATOM 698 C CA . ALA A 1 89 ? 12.664 8.330 -12.502 1.00 79.75 89 ALA A CA 1
ATOM 699 C C . ALA A 1 89 ? 12.123 6.892 -12.426 1.00 79.75 89 ALA A C 1
ATOM 701 O O . ALA A 1 89 ? 11.472 6.419 -13.362 1.00 79.75 89 ALA A O 1
ATOM 702 N N . LYS A 1 90 ? 12.343 6.196 -11.303 1.00 82.38 90 LYS A N 1
ATOM 703 C CA . LYS A 1 90 ? 11.811 4.841 -11.078 1.00 82.38 90 LYS A CA 1
ATOM 704 C C . LYS A 1 90 ? 10.284 4.842 -11.017 1.00 82.38 90 LYS A C 1
ATOM 706 O O . LYS A 1 90 ? 9.657 4.016 -11.677 1.00 82.38 90 LYS A O 1
ATOM 711 N N . LEU A 1 91 ? 9.686 5.774 -10.274 1.00 81.12 91 LEU A N 1
ATOM 712 C CA . LEU A 1 91 ? 8.230 5.885 -10.139 1.00 81.12 91 LEU A CA 1
ATOM 713 C C . LEU A 1 91 ? 7.569 6.232 -11.480 1.00 81.12 91 LEU A C 1
ATOM 715 O O . LEU A 1 91 ? 6.582 5.608 -11.858 1.00 81.12 91 LEU A O 1
ATOM 719 N N . MET A 1 92 ? 8.160 7.144 -12.252 1.00 79.19 92 MET A N 1
ATOM 720 C CA . MET A 1 92 ? 7.671 7.526 -13.582 1.00 79.19 92 MET A CA 1
ATOM 721 C C . MET A 1 92 ? 7.809 6.393 -14.604 1.00 79.19 92 MET A C 1
ATOM 723 O O . MET A 1 92 ? 6.929 6.207 -15.441 1.00 79.19 92 MET A O 1
ATOM 727 N N . LYS A 1 93 ? 8.870 5.583 -14.515 1.00 82.81 93 LYS A N 1
ATOM 728 C CA . LYS A 1 93 ? 9.010 4.372 -15.334 1.00 82.81 93 LYS A CA 1
ATOM 729 C C . LYS A 1 93 ? 7.922 3.351 -15.011 1.00 82.81 93 LYS A C 1
ATOM 731 O O . LYS A 1 93 ? 7.324 2.800 -15.927 1.00 82.81 93 LYS A O 1
ATOM 736 N N . ILE A 1 94 ? 7.643 3.122 -13.726 1.00 82.94 94 ILE A N 1
ATOM 737 C CA . ILE A 1 94 ? 6.564 2.221 -13.299 1.00 82.94 94 ILE A CA 1
ATOM 738 C C . ILE A 1 94 ? 5.210 2.758 -13.778 1.00 82.94 94 ILE A C 1
ATOM 740 O O . ILE A 1 94 ? 4.404 1.981 -14.273 1.00 82.94 94 ILE A O 1
ATOM 744 N N . TYR A 1 95 ? 4.980 4.072 -13.711 1.00 81.94 95 TYR A N 1
ATOM 745 C CA . TYR A 1 95 ? 3.774 4.708 -14.247 1.00 81.94 95 TYR A CA 1
ATOM 746 C C . TYR A 1 95 ? 3.636 4.476 -15.759 1.00 81.94 95 TYR A C 1
ATOM 748 O O . TYR A 1 95 ? 2.574 4.076 -16.233 1.00 81.94 95 TYR A O 1
ATOM 756 N N . GLY A 1 96 ? 4.727 4.656 -16.509 1.00 78.50 96 GLY A N 1
ATOM 757 C CA . GLY A 1 96 ? 4.786 4.386 -17.946 1.00 78.50 96 GLY A CA 1
ATOM 758 C C . GLY A 1 96 ? 4.525 2.921 -18.302 1.00 78.50 96 GLY A C 1
ATOM 759 O O . GLY A 1 96 ? 3.762 2.648 -19.227 1.00 78.50 96 GLY A O 1
ATOM 760 N N . ASP A 1 97 ? 5.091 1.984 -17.537 1.00 78.56 97 ASP A N 1
ATOM 761 C CA . ASP A 1 97 ? 4.817 0.546 -17.661 1.00 78.56 97 ASP A CA 1
ATOM 762 C C . ASP A 1 97 ? 3.328 0.240 -17.394 1.00 78.56 97 ASP A C 1
ATOM 764 O O . ASP A 1 97 ? 2.725 -0.584 -18.079 1.00 78.56 97 ASP A O 1
ATOM 768 N N . TYR A 1 98 ? 2.718 0.909 -16.410 1.00 72.94 98 TYR A N 1
ATOM 769 C CA . TYR A 1 98 ? 1.330 0.678 -15.996 1.00 72.94 98 TYR A CA 1
ATOM 770 C C . TYR A 1 98 ? 0.301 1.212 -17.000 1.00 72.94 98 TYR A C 1
ATOM 772 O O . TYR A 1 98 ? -0.729 0.578 -17.236 1.00 72.94 98 TYR A O 1
ATOM 780 N N . MET A 1 99 ? 0.601 2.362 -17.607 1.00 70.44 99 MET A N 1
ATOM 781 C CA . MET A 1 99 ? -0.208 2.997 -18.652 1.00 70.44 99 MET A CA 1
ATOM 782 C C . MET A 1 99 ? 0.035 2.396 -20.045 1.00 70.44 99 MET A C 1
ATOM 784 O O . MET A 1 99 ? -0.660 2.753 -20.991 1.00 70.44 99 MET A O 1
ATOM 788 N N . GLY A 1 100 ? 1.003 1.482 -20.180 1.00 68.06 100 GLY A N 1
ATOM 789 C CA . GLY A 1 100 ? 1.330 0.834 -21.451 1.00 68.06 100 GLY A CA 1
ATOM 790 C C . GLY A 1 100 ? 2.133 1.709 -22.418 1.00 68.06 100 GLY A C 1
ATOM 791 O O . GLY A 1 100 ? 2.204 1.388 -23.596 1.00 68.06 100 GLY A O 1
ATOM 792 N N . PHE A 1 101 ? 2.762 2.793 -21.947 1.00 66.06 101 PHE A N 1
ATOM 793 C CA . PHE A 1 101 ? 3.659 3.613 -22.775 1.00 66.06 101 PHE A CA 1
ATOM 794 C C . PHE A 1 101 ? 4.959 2.886 -23.133 1.00 66.06 101 PHE A C 1
ATOM 796 O O . PHE A 1 101 ? 5.601 3.212 -24.129 1.00 66.06 101 PHE A O 1
ATOM 803 N N . ILE A 1 102 ? 5.364 1.919 -22.307 1.00 63.38 102 ILE A N 1
ATOM 804 C CA . ILE A 1 102 ? 6.546 1.090 -22.529 1.00 63.38 102 ILE A CA 1
ATOM 805 C C . ILE A 1 102 ? 6.059 -0.297 -22.948 1.00 63.38 102 ILE A C 1
ATOM 807 O O . ILE A 1 102 ? 5.823 -1.176 -22.118 1.00 63.38 102 ILE A O 1
ATOM 811 N N . GLU A 1 103 ? 5.902 -0.500 -24.254 1.00 64.81 103 GLU A N 1
ATOM 812 C CA . GLU A 1 103 ? 5.711 -1.835 -24.815 1.00 64.81 103 GLU A CA 1
ATOM 813 C C . GLU A 1 103 ? 7.014 -2.617 -24.648 1.00 64.81 103 GLU A C 1
ATOM 815 O O . GLU A 1 103 ? 8.008 -2.394 -25.342 1.00 64.81 103 GLU A O 1
ATOM 820 N N . LYS A 1 104 ? 7.043 -3.525 -23.671 1.00 65.69 104 LYS A N 1
ATOM 821 C CA . LYS A 1 104 ? 8.162 -4.456 -23.532 1.00 65.69 104 LYS A CA 1
ATOM 822 C C . LYS A 1 104 ? 8.095 -5.414 -24.726 1.00 65.69 104 LYS A C 1
ATOM 824 O O . LYS A 1 104 ? 7.084 -6.111 -24.846 1.00 65.69 104 LYS A O 1
ATOM 829 N N . PRO A 1 105 ? 9.119 -5.478 -25.600 1.00 64.31 105 PRO A N 1
ATOM 830 C CA . PRO A 1 105 ? 9.145 -6.478 -26.658 1.00 64.31 105 PRO A CA 1
ATOM 831 C C . PRO A 1 105 ? 9.027 -7.858 -26.004 1.00 64.31 105 PRO A C 1
ATOM 833 O O . PRO A 1 105 ? 9.678 -8.122 -24.990 1.00 64.31 105 PRO A O 1
ATOM 836 N N . GLY A 1 106 ? 8.129 -8.696 -26.527 1.00 57.38 106 GLY A N 1
ATOM 837 C CA . GLY A 1 106 ? 7.808 -9.992 -25.936 1.00 57.38 106 GLY A CA 1
ATOM 838 C C . GLY A 1 106 ? 9.071 -10.795 -25.628 1.00 57.38 106 GLY A C 1
ATOM 839 O O . GLY A 1 106 ? 9.915 -10.999 -26.499 1.00 57.38 106 GLY A O 1
ATOM 840 N N . LEU A 1 107 ? 9.211 -11.240 -24.378 1.00 61.72 107 LEU A N 1
ATOM 841 C CA . LEU A 1 107 ? 10.288 -12.140 -23.981 1.00 61.72 107 LEU A CA 1
ATOM 842 C C . LEU A 1 107 ? 10.118 -13.473 -24.718 1.00 61.72 107 LEU A C 1
ATOM 844 O O . LEU A 1 107 ? 9.237 -14.266 -24.389 1.00 61.72 107 LEU A O 1
ATOM 848 N N . THR A 1 108 ? 10.990 -13.756 -25.683 1.00 59.41 108 THR A N 1
ATOM 849 C CA . THR A 1 108 ? 11.196 -15.118 -26.182 1.00 59.41 108 THR A CA 1
ATOM 850 C C . THR A 1 108 ? 11.928 -15.911 -25.102 1.00 59.41 108 THR A C 1
ATOM 852 O O . THR A 1 108 ? 13.157 -15.905 -25.028 1.00 59.41 108 THR A O 1
ATOM 855 N N . VAL A 1 109 ? 11.175 -16.563 -24.217 1.00 58.47 109 VAL A N 1
ATOM 856 C CA . VAL A 1 109 ? 11.733 -17.481 -23.219 1.00 58.47 109 VAL A CA 1
ATOM 857 C C . VAL A 1 109 ? 12.182 -18.752 -23.942 1.00 58.47 109 VAL A C 1
ATOM 859 O O . VAL A 1 109 ? 11.390 -19.656 -24.193 1.00 58.47 109 VAL A O 1
ATOM 862 N N . ASN A 1 110 ? 13.463 -18.819 -24.306 1.00 59.81 110 ASN A N 1
ATOM 863 C CA . ASN A 1 110 ? 14.090 -20.053 -24.769 1.00 59.81 110 ASN A CA 1
ATOM 864 C C . ASN A 1 110 ? 14.369 -20.953 -23.553 1.00 59.81 110 ASN A C 1
ATOM 866 O O . ASN A 1 110 ? 15.407 -20.842 -22.906 1.00 59.81 110 ASN A O 1
ATOM 870 N N . ASN A 1 111 ? 13.411 -21.817 -23.214 1.00 58.06 111 ASN A N 1
ATOM 871 C CA . ASN A 1 111 ? 13.484 -22.770 -22.102 1.00 58.06 111 ASN A CA 1
ATOM 872 C C . ASN A 1 111 ? 14.305 -24.030 -22.455 1.00 58.06 111 ASN A C 1
ATOM 874 O O . ASN A 1 111 ? 13.864 -25.150 -22.208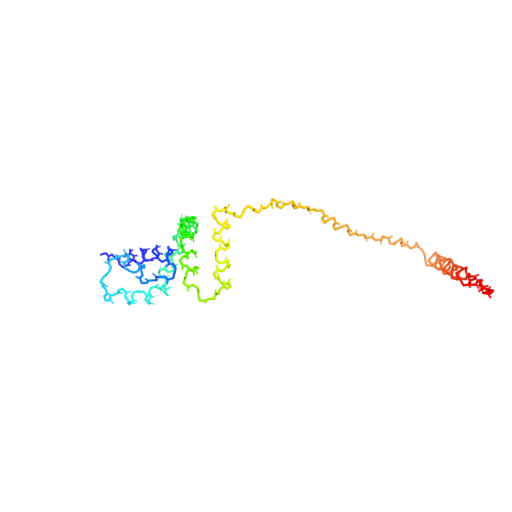 1.00 58.06 111 ASN A O 1
ATOM 878 N N . ASN A 1 112 ? 15.472 -23.872 -23.085 1.00 51.28 112 ASN A N 1
ATOM 879 C CA . ASN A 1 112 ? 16.315 -25.000 -23.485 1.00 51.28 112 ASN A CA 1
ATOM 880 C C . ASN A 1 112 ? 17.590 -25.096 -22.635 1.00 51.28 112 ASN A C 1
ATOM 882 O O . ASN A 1 112 ? 18.701 -25.137 -23.152 1.00 51.28 112 ASN A O 1
ATOM 886 N N . THR A 1 113 ? 17.446 -25.140 -21.312 1.00 57.31 113 THR A N 1
ATOM 887 C CA . THR A 1 113 ? 18.482 -25.685 -20.424 1.00 57.31 113 THR A CA 1
ATOM 888 C C . THR A 1 113 ? 18.247 -27.185 -20.267 1.00 57.31 113 THR A C 1
ATOM 890 O O . THR A 1 113 ? 17.744 -27.666 -19.253 1.00 57.31 113 THR A O 1
ATOM 893 N N . GLN A 1 114 ? 18.623 -27.951 -21.295 1.00 55.38 114 GLN A N 1
ATOM 894 C CA . GLN A 1 114 ? 18.839 -29.389 -21.155 1.00 55.38 114 GLN A CA 1
ATOM 895 C C . GLN A 1 114 ? 20.010 -29.607 -20.189 1.00 55.38 114 GLN A C 1
ATOM 897 O O . GLN A 1 114 ? 21.175 -29.635 -20.576 1.00 55.38 114 GLN A O 1
ATOM 902 N N . ASN A 1 115 ? 19.696 -29.751 -18.905 1.00 56.59 115 ASN A N 1
ATOM 903 C CA . ASN A 1 115 ? 20.630 -30.234 -17.900 1.00 56.59 115 ASN A CA 1
ATOM 904 C C . ASN A 1 115 ? 20.809 -31.748 -18.107 1.00 56.59 115 ASN A C 1
ATOM 906 O O . ASN A 1 115 ? 20.221 -32.568 -17.402 1.00 56.59 115 ASN A O 1
ATOM 910 N N . VAL A 1 116 ? 21.538 -32.127 -19.161 1.00 61.03 116 VAL A N 1
ATOM 911 C CA . VAL A 1 116 ? 21.892 -33.524 -19.425 1.00 61.03 116 VAL A CA 1
ATOM 912 C C . VAL A 1 116 ? 23.043 -33.874 -18.487 1.00 61.03 116 VAL A C 1
ATOM 914 O O . VAL A 1 116 ? 24.203 -33.551 -18.747 1.00 61.03 116 VAL A O 1
ATOM 917 N N . LEU A 1 117 ? 22.721 -34.509 -17.362 1.00 61.94 117 LEU A N 1
ATOM 918 C CA . LEU A 1 117 ? 23.705 -35.161 -16.501 1.00 61.94 117 LEU A CA 1
ATOM 919 C C . LEU A 1 117 ? 24.439 -36.228 -17.327 1.00 61.94 117 LEU A C 1
ATOM 921 O O . LEU A 1 117 ? 23.902 -37.305 -17.584 1.00 61.94 117 LEU A O 1
ATOM 925 N N . HIS A 1 118 ? 25.665 -35.932 -17.755 1.00 55.41 118 HIS A N 1
ATOM 926 C CA . HIS A 1 118 ? 26.534 -36.898 -18.422 1.00 55.41 118 HIS A CA 1
ATOM 927 C C . HIS A 1 118 ? 27.120 -37.842 -17.362 1.00 55.41 118 HIS A C 1
ATOM 929 O O . HIS A 1 118 ? 28.213 -37.622 -16.848 1.00 55.41 118 HIS A O 1
ATOM 935 N N . VAL A 1 119 ? 26.378 -38.885 -16.987 1.00 59.47 119 VAL A N 1
ATOM 936 C CA . VAL A 1 119 ? 26.895 -39.939 -16.103 1.00 59.47 119 VAL A CA 1
ATOM 937 C C . VAL A 1 119 ? 27.735 -40.902 -16.943 1.00 59.47 119 VAL A C 1
ATOM 939 O O . VAL A 1 119 ? 27.198 -41.757 -17.647 1.00 59.47 119 VAL A O 1
ATOM 942 N N . MET A 1 120 ? 29.060 -40.760 -16.882 1.00 60.97 120 MET A N 1
ATOM 943 C CA . MET A 1 120 ? 29.993 -41.708 -17.492 1.00 60.97 120 MET A CA 1
ATOM 944 C C . MET A 1 120 ? 29.964 -43.016 -16.685 1.00 60.97 120 MET A C 1
ATOM 946 O O . MET A 1 120 ? 30.423 -43.063 -15.545 1.00 60.97 120 MET A O 1
ATOM 950 N N . ARG A 1 121 ? 29.374 -44.081 -17.244 1.00 56.94 121 ARG A N 1
ATOM 951 C CA . ARG A 1 121 ? 29.393 -45.412 -16.617 1.00 56.94 121 ARG A CA 1
ATOM 952 C C . ARG A 1 121 ? 30.758 -46.050 -16.854 1.00 56.94 121 ARG A C 1
ATOM 954 O O . ARG A 1 121 ? 31.073 -46.405 -17.984 1.00 56.94 121 ARG A O 1
ATOM 961 N N . VAL A 1 122 ? 31.542 -46.206 -15.792 1.00 63.00 122 VAL A N 1
ATOM 962 C CA . VAL A 1 122 ? 32.781 -46.995 -15.820 1.00 63.00 122 VAL A CA 1
ATOM 963 C C . VAL A 1 122 ? 32.401 -48.480 -15.726 1.00 63.00 122 VAL A C 1
ATOM 965 O O . VAL A 1 122 ? 31.758 -48.859 -14.744 1.00 63.00 122 VAL A O 1
ATOM 968 N N . PRO A 1 123 ? 32.738 -49.327 -16.717 1.00 66.94 123 PRO A N 1
ATOM 969 C CA . PRO A 1 123 ? 32.514 -50.767 -16.620 1.00 66.94 123 PRO A CA 1
ATOM 970 C C . PRO A 1 123 ? 33.356 -51.344 -15.476 1.00 66.94 123 PRO A C 1
ATOM 972 O O . PRO A 1 123 ? 34.573 -51.159 -15.455 1.00 66.94 123 PRO A O 1
ATOM 975 N N . MET A 1 124 ? 32.722 -52.028 -14.521 1.00 61.44 124 MET A N 1
ATOM 976 C CA . MET A 1 124 ? 33.450 -52.745 -13.471 1.00 61.44 124 MET A CA 1
ATOM 977 C C . MET A 1 124 ? 34.090 -54.012 -14.064 1.00 61.44 124 MET A C 1
ATOM 979 O O . MET A 1 124 ? 33.404 -54.738 -14.784 1.00 61.44 124 MET A O 1
ATOM 983 N N . PRO A 1 125 ? 35.382 -54.281 -13.804 1.00 63.38 125 PRO A N 1
ATOM 984 C CA . PRO A 1 125 ? 36.027 -55.526 -14.216 1.00 63.38 125 PRO A CA 1
ATOM 985 C C . PRO A 1 125 ? 35.480 -56.709 -13.402 1.00 63.38 125 PRO A C 1
ATOM 987 O O . PRO A 1 125 ? 35.162 -56.561 -12.223 1.00 63.38 125 PRO A O 1
ATOM 990 N N . GLU A 1 126 ? 35.377 -57.882 -14.028 1.00 67.31 126 GLU A N 1
ATOM 991 C CA . GLU A 1 126 ? 34.840 -59.098 -13.396 1.00 67.31 126 GLU A CA 1
ATOM 992 C C . GLU A 1 126 ? 35.851 -59.765 -12.440 1.00 67.31 126 GLU A C 1
ATOM 994 O O . GLU A 1 126 ? 35.452 -60.484 -11.525 1.00 67.31 126 GLU A O 1
ATOM 999 N N . SER A 1 127 ? 37.151 -59.485 -12.603 1.00 74.12 127 SER A N 1
ATOM 1000 C CA . SER A 1 127 ? 38.250 -60.038 -11.801 1.00 74.12 127 SER A CA 1
ATOM 1001 C C . SER A 1 127 ? 39.376 -59.015 -11.580 1.00 74.12 127 SER A C 1
ATOM 1003 O O . SER A 1 127 ? 39.557 -58.084 -12.368 1.00 74.12 127 SER A O 1
ATOM 1005 N N . ALA A 1 128 ? 40.156 -59.191 -10.507 1.00 71.94 128 ALA A N 1
ATOM 1006 C CA . ALA A 1 128 ? 41.310 -58.343 -10.186 1.00 71.94 128 ALA A CA 1
ATOM 1007 C C . ALA A 1 128 ? 42.435 -58.451 -11.236 1.00 71.94 128 ALA A C 1
ATOM 1009 O O . ALA A 1 128 ? 43.088 -57.457 -11.542 1.00 71.94 128 ALA A O 1
ATOM 1010 N N . GLU A 1 129 ? 42.608 -59.631 -11.834 1.00 76.56 129 GLU A N 1
ATOM 1011 C CA . GLU A 1 129 ? 43.623 -59.902 -12.864 1.00 76.56 129 GLU A CA 1
ATOM 1012 C C . GLU A 1 129 ? 43.297 -59.202 -14.200 1.00 76.56 129 GLU A C 1
ATOM 1014 O O . GLU A 1 129 ? 44.175 -58.652 -14.872 1.00 76.56 129 GLU A O 1
ATOM 1019 N N . ASP A 1 130 ? 42.005 -59.108 -14.538 1.00 77.06 130 ASP A N 1
ATOM 1020 C CA . ASP A 1 130 ? 41.523 -58.354 -15.703 1.00 77.06 130 ASP A CA 1
ATOM 1021 C C . ASP A 1 130 ? 41.694 -56.843 -15.524 1.00 77.06 130 ASP A C 1
ATOM 1023 O O . ASP A 1 130 ? 41.904 -56.110 -16.496 1.00 77.06 130 ASP A O 1
ATOM 1027 N N . TRP A 1 131 ? 41.580 -56.357 -14.284 1.00 78.19 131 TRP A N 1
ATOM 1028 C CA . TRP A 1 131 ? 41.822 -54.953 -13.968 1.00 78.19 131 TRP A CA 1
ATOM 1029 C C . TRP A 1 131 ? 43.296 -54.600 -14.132 1.00 78.19 131 TRP A C 1
ATOM 1031 O O . TRP A 1 131 ? 43.612 -53.598 -14.772 1.00 78.19 131 TRP A O 1
ATOM 1041 N N . GLU A 1 132 ? 44.186 -55.440 -13.603 1.00 77.38 132 GLU A N 1
ATOM 1042 C CA . GLU A 1 132 ? 45.630 -55.239 -13.698 1.00 77.38 132 GLU A CA 1
ATOM 1043 C C . GLU A 1 132 ? 46.088 -55.232 -15.162 1.00 77.38 132 GLU A C 1
ATOM 1045 O O . GLU A 1 132 ? 46.767 -54.300 -15.595 1.00 77.38 132 GLU A O 1
ATOM 1050 N N . SER A 1 133 ? 45.604 -56.183 -15.965 1.00 79.06 133 SER A N 1
ATOM 1051 C CA . SER A 1 133 ? 45.928 -56.267 -17.394 1.00 79.06 133 SER A CA 1
ATOM 1052 C C . SER A 1 133 ? 45.495 -55.015 -18.173 1.00 79.06 133 SER A C 1
ATOM 1054 O O . SER A 1 133 ? 46.286 -54.438 -18.922 1.00 79.06 133 SER A O 1
ATOM 1056 N N . LYS A 1 134 ? 44.263 -54.533 -17.955 1.00 79.50 134 LYS A N 1
ATOM 1057 C CA . LYS A 1 134 ? 43.741 -53.321 -18.617 1.00 79.50 134 LYS A CA 1
ATOM 1058 C C . LYS A 1 134 ? 44.425 -52.043 -18.133 1.00 79.50 134 LYS A C 1
ATOM 1060 O O . LYS A 1 134 ? 44.600 -51.106 -18.912 1.00 79.50 134 LYS A O 1
ATOM 1065 N N . ALA A 1 135 ? 44.816 -51.985 -16.860 1.00 80.00 135 ALA A N 1
ATOM 1066 C CA . ALA A 1 135 ? 45.552 -50.853 -16.310 1.00 80.00 135 ALA A CA 1
ATOM 1067 C C . ALA A 1 135 ? 46.956 -50.750 -16.927 1.00 80.00 135 ALA A C 1
ATOM 1069 O O . ALA A 1 135 ? 47.367 -49.653 -17.309 1.00 80.00 135 ALA A O 1
ATOM 1070 N N . ILE A 1 136 ? 47.651 -51.881 -17.090 1.00 82.62 136 ILE A N 1
ATOM 1071 C CA . ILE A 1 136 ? 48.968 -51.945 -17.738 1.00 82.62 136 ILE A CA 1
ATOM 1072 C C . ILE A 1 136 ? 48.868 -51.537 -19.212 1.00 82.62 136 ILE A C 1
ATOM 1074 O O . ILE A 1 136 ? 49.660 -50.717 -19.676 1.00 82.62 136 ILE A O 1
ATOM 1078 N N . GLU A 1 137 ? 47.869 -52.037 -19.945 1.00 81.75 137 GLU A N 1
ATOM 1079 C CA . GLU A 1 137 ? 47.632 -51.649 -21.341 1.00 81.75 137 GLU A CA 1
ATOM 1080 C C . GLU A 1 137 ? 47.393 -50.136 -21.462 1.00 81.75 137 GLU A C 1
ATOM 1082 O O . GLU A 1 137 ? 48.037 -49.455 -22.264 1.00 81.75 137 GLU A O 1
ATOM 1087 N N . HIS A 1 138 ? 46.543 -49.574 -20.602 1.00 81.31 138 HIS A N 1
ATOM 1088 C CA . HIS A 1 138 ? 46.267 -48.141 -20.596 1.00 81.31 138 HIS A CA 1
ATOM 1089 C C . HIS A 1 138 ? 47.512 -47.306 -20.258 1.00 81.31 138 HIS A C 1
ATOM 1091 O O . HIS A 1 138 ? 47.772 -46.293 -20.910 1.00 81.31 138 HIS A O 1
ATOM 1097 N N . GLN A 1 139 ? 48.317 -47.742 -19.284 1.00 79.19 139 GLN A N 1
ATOM 1098 C CA . GLN A 1 139 ? 49.584 -47.092 -18.946 1.00 79.19 139 GLN A CA 1
ATOM 1099 C C . GLN A 1 139 ? 50.586 -47.167 -20.100 1.00 79.19 139 GLN A C 1
ATOM 1101 O O . GLN A 1 139 ? 51.180 -46.146 -20.443 1.00 79.19 139 GLN A O 1
ATOM 1106 N N . SER A 1 140 ? 50.729 -48.318 -20.761 1.00 80.31 140 SER A N 1
ATOM 1107 C CA . SER A 1 140 ? 51.617 -48.451 -21.923 1.00 80.31 140 SER A CA 1
ATOM 1108 C C . SER A 1 140 ? 51.214 -47.520 -23.073 1.00 80.31 140 SER A C 1
ATOM 1110 O O . SER A 1 140 ? 52.081 -46.871 -23.648 1.00 80.31 140 SER A O 1
ATOM 1112 N N . ASN A 1 141 ? 49.911 -47.365 -23.336 1.00 83.19 141 ASN A N 1
ATOM 1113 C CA . ASN A 1 141 ? 49.377 -46.512 -24.401 1.00 83.19 141 ASN A CA 1
ATOM 1114 C C . ASN A 1 141 ? 49.555 -45.013 -24.103 1.00 83.19 141 ASN A C 1
ATOM 1116 O O . ASN A 1 141 ? 49.874 -44.222 -24.988 1.00 83.19 141 ASN A O 1
ATOM 1120 N N . ILE A 1 142 ? 49.390 -44.600 -22.841 1.00 81.62 142 ILE A N 1
ATOM 1121 C CA . ILE A 1 142 ? 49.717 -43.227 -22.429 1.00 81.62 142 ILE A CA 1
ATOM 1122 C C . ILE A 1 142 ? 51.213 -42.977 -22.610 1.00 81.62 142 ILE A C 1
ATOM 1124 O O . ILE A 1 142 ? 51.600 -41.960 -23.178 1.00 81.62 142 ILE A O 1
ATOM 1128 N N . THR A 1 143 ? 52.050 -43.912 -22.163 1.00 78.56 143 THR A N 1
ATOM 1129 C CA . THR A 1 143 ? 53.505 -43.741 -22.215 1.00 78.56 143 THR A CA 1
ATOM 1130 C C . THR A 1 143 ? 54.010 -43.703 -23.659 1.00 78.56 143 THR A C 1
ATOM 1132 O O . THR A 1 143 ? 54.843 -42.863 -23.982 1.00 78.56 143 THR A O 1
ATOM 1135 N N . SER A 1 144 ? 53.464 -44.537 -24.553 1.00 75.94 144 SER A N 1
ATOM 1136 C CA . SER A 1 144 ? 53.804 -44.510 -25.980 1.00 75.94 144 SER A CA 1
ATOM 1137 C C . SER A 1 144 ? 53.367 -43.210 -26.654 1.00 75.94 144 SER A C 1
ATOM 1139 O O . SER A 1 144 ? 54.151 -42.623 -27.390 1.00 75.94 144 SER A O 1
ATOM 1141 N N . LYS A 1 145 ? 52.163 -42.705 -26.358 1.00 74.00 145 LYS A N 1
ATOM 1142 C CA . LYS A 1 145 ? 51.684 -41.421 -26.899 1.00 74.00 145 LYS A CA 1
ATOM 1143 C C . LYS A 1 145 ? 52.493 -40.225 -26.407 1.00 74.00 145 LYS A C 1
ATOM 1145 O O . LYS A 1 145 ? 52.703 -39.284 -27.164 1.00 74.00 145 LYS A O 1
ATOM 1150 N N . ILE A 1 146 ? 52.945 -40.251 -25.154 1.00 73.44 146 ILE A N 1
ATOM 1151 C CA . ILE A 1 146 ? 53.835 -39.216 -24.616 1.00 73.44 146 ILE A CA 1
ATOM 1152 C C . ILE A 1 146 ? 55.187 -39.265 -25.340 1.00 73.44 146 ILE A C 1
ATOM 1154 O O . ILE A 1 146 ? 55.689 -38.224 -25.755 1.00 73.44 146 ILE A O 1
ATOM 1158 N N . LEU A 1 147 ? 55.732 -40.461 -25.578 1.00 66.19 147 LEU A N 1
ATOM 1159 C CA . LEU A 1 147 ? 56.993 -40.636 -26.304 1.00 66.19 147 LEU A CA 1
ATOM 1160 C C . LEU A 1 147 ? 56.905 -40.163 -27.768 1.00 66.19 147 LEU A C 1
ATOM 1162 O O . LEU A 1 147 ? 57.838 -39.549 -28.276 1.00 66.19 147 LEU A O 1
ATOM 1166 N N . GLU A 1 148 ? 55.778 -40.417 -28.437 1.00 63.78 148 GLU A N 1
ATOM 1167 C CA . GLU A 1 148 ? 55.496 -39.902 -29.785 1.00 63.78 148 GLU A CA 1
ATOM 1168 C C . GLU A 1 148 ? 55.364 -38.371 -29.809 1.00 63.78 148 GLU A C 1
ATOM 1170 O O . GLU A 1 148 ? 55.725 -37.748 -30.806 1.00 63.78 148 GLU A O 1
ATOM 1175 N N . SER A 1 149 ? 54.890 -37.753 -28.720 1.00 58.00 149 SER A N 1
ATOM 1176 C CA . SER A 1 149 ? 54.803 -36.290 -28.614 1.00 58.00 149 SER A CA 1
ATOM 1177 C C . SER A 1 149 ? 56.153 -35.610 -28.353 1.00 58.00 149 SER A C 1
ATOM 1179 O O . SER A 1 149 ? 56.364 -34.500 -28.833 1.00 58.00 149 SER A O 1
ATOM 1181 N N . ASP A 1 150 ? 57.084 -36.289 -27.673 1.00 59.16 150 ASP A N 1
ATOM 1182 C CA . ASP A 1 150 ? 58.431 -35.773 -27.365 1.00 59.16 150 ASP A CA 1
ATOM 1183 C C . ASP A 1 150 ? 59.416 -35.907 -28.546 1.00 59.16 150 ASP A C 1
ATOM 1185 O O . ASP A 1 150 ? 60.442 -35.234 -28.593 1.00 59.16 150 ASP A O 1
ATOM 1189 N N . GLY A 1 151 ? 59.114 -36.749 -29.542 1.00 53.94 151 GLY A N 1
ATOM 1190 C CA . GLY A 1 151 ? 59.915 -36.896 -30.768 1.00 53.94 151 GLY A CA 1
ATOM 1191 C C . GLY A 1 151 ? 59.651 -35.834 -31.847 1.00 53.94 151 GLY A C 1
ATOM 1192 O O . GLY A 1 151 ? 60.161 -35.964 -32.959 1.00 53.94 151 GLY A O 1
ATOM 1193 N N . GLY A 1 152 ? 58.819 -34.829 -31.551 1.00 49.88 152 GLY A N 1
ATOM 1194 C CA . GLY A 1 152 ? 58.300 -33.852 -32.512 1.00 49.88 152 GLY A CA 1
ATOM 1195 C C . GLY A 1 152 ? 59.032 -32.508 -32.595 1.00 49.88 152 GLY A C 1
ATOM 1196 O O . GLY A 1 152 ? 58.675 -31.707 -33.455 1.00 49.88 152 GLY A O 1
ATOM 1197 N N . GLU A 1 153 ? 60.049 -32.236 -31.771 1.00 48.72 153 GLU A N 1
ATOM 1198 C CA . GLU A 1 153 ? 60.898 -31.044 -31.937 1.00 48.72 153 GLU A CA 1
ATOM 1199 C C . GLU A 1 153 ? 62.059 -31.344 -32.895 1.00 48.72 153 GLU A C 1
ATOM 1201 O O . GLU A 1 153 ? 63.217 -31.509 -32.512 1.00 48.72 153 GLU A O 1
ATOM 1206 N N . ASN A 1 154 ? 61.735 -31.416 -34.189 1.00 41.47 154 ASN A N 1
ATOM 1207 C CA . ASN A 1 154 ? 62.735 -31.212 -35.228 1.00 41.47 154 ASN A CA 1
ATOM 1208 C C . ASN A 1 154 ? 63.054 -29.713 -35.258 1.00 41.47 154 ASN A C 1
ATOM 1210 O O . ASN A 1 154 ? 62.217 -28.896 -35.634 1.00 41.47 154 ASN A O 1
ATOM 1214 N N . VAL A 1 155 ? 64.262 -29.385 -34.813 1.00 48.34 155 VAL A N 1
ATOM 1215 C CA . VAL A 1 155 ? 64.869 -28.054 -34.836 1.00 48.34 155 VAL A CA 1
ATOM 1216 C C . VAL A 1 155 ? 64.793 -27.488 -36.259 1.00 48.34 155 VAL A C 1
ATOM 1218 O O . VAL A 1 155 ? 65.547 -27.910 -37.135 1.00 48.34 155 VAL A O 1
ATOM 1221 N N . GLU A 1 156 ? 63.889 -26.535 -36.500 1.00 42.50 156 GLU A N 1
ATOM 1222 C CA . GLU A 1 156 ? 64.005 -25.613 -37.632 1.00 42.50 156 GLU A CA 1
ATOM 1223 C C . GLU A 1 156 ? 65.223 -24.722 -37.359 1.00 42.50 156 GLU A C 1
ATOM 1225 O O . GLU A 1 156 ? 65.182 -23.797 -36.551 1.00 42.50 156 GLU A O 1
ATOM 1230 N N . SER A 1 157 ? 66.352 -25.059 -37.984 1.00 44.12 157 SER A N 1
ATOM 1231 C CA . SER A 1 157 ? 67.504 -24.171 -38.084 1.00 44.12 157 SER A CA 1
ATOM 1232 C C . SER A 1 157 ? 67.145 -23.015 -39.018 1.00 44.12 157 SER A C 1
ATOM 1234 O O . SER A 1 157 ? 66.994 -23.229 -40.221 1.00 44.12 157 SER A O 1
ATOM 1236 N N . GLU A 1 158 ? 66.986 -21.824 -38.440 1.00 39.41 158 GLU A N 1
ATOM 1237 C CA . GLU A 1 158 ? 66.905 -20.540 -39.142 1.00 39.41 158 GLU A CA 1
ATOM 1238 C C . GLU A 1 158 ? 68.170 -20.320 -39.998 1.00 39.41 158 GLU A C 1
ATOM 1240 O O . GLU A 1 158 ? 69.289 -20.417 -39.483 1.00 39.41 158 GLU A O 1
ATOM 1245 N N . ASP A 1 159 ? 67.969 -20.045 -41.292 1.00 42.78 159 ASP A N 1
ATOM 1246 C CA . ASP A 1 159 ? 68.963 -19.474 -42.220 1.00 42.78 159 ASP A CA 1
ATOM 1247 C C . ASP A 1 159 ? 69.113 -17.954 -42.010 1.00 42.78 159 ASP A C 1
ATOM 1249 O O . ASP A 1 159 ? 68.075 -17.268 -41.835 1.00 42.78 159 ASP A O 1
#

Secondary structure (DSSP, 8-state):
--HHHHHHHHHHHHHH-TT-HHHHHHHTT--HHHHHHHHHHGGG-HHHHHHHHHHHHHH-GGGGSPPHHHHHHHHHHHHHH-SSHHHHHHHHHHHHHHHT-S-PPP---------------PPPPSSHHHHHHHHHHHHHHHHHHHHHHHTT-------

pLDDT: mean 71.47, std 9.97, range [39.41, 83.38]

Radius of gyration: 37.14 Å; chains: 1; bounding box: 93×75×62 Å